Protein AF-A0A6P4I4W2-F1 (afdb_monomer)

Organism: Drosophila kikkawai (NCBI:txid30033)

pLDDT: mean 73.18, std 18.07, range [38.31, 93.62]

Structure (mmCIF, N/CA/C/O backbone):
data_AF-A0A6P4I4W2-F1
#
_entry.id   AF-A0A6P4I4W2-F1
#
loop_
_atom_site.group_PDB
_atom_site.id
_atom_site.type_symbol
_atom_site.label_atom_id
_atom_site.label_alt_id
_atom_site.label_comp_id
_atom_site.label_asym_id
_atom_site.label_entity_id
_atom_site.label_seq_id
_atom_site.pdbx_PDB_ins_code
_atom_site.Cartn_x
_atom_site.Cartn_y
_atom_site.Cartn_z
_atom_site.occupancy
_atom_site.B_iso_or_equiv
_atom_site.auth_seq_id
_atom_site.auth_comp_id
_atom_site.auth_asym_id
_atom_site.auth_atom_id
_atom_site.pdbx_PDB_model_num
ATOM 1 N N . MET A 1 1 ? -7.019 4.217 -24.336 1.00 39.91 1 MET A N 1
ATOM 2 C CA . MET A 1 1 ? -7.152 3.120 -23.347 1.00 39.91 1 MET A CA 1
ATOM 3 C C . MET A 1 1 ? -5.957 3.092 -22.376 1.00 39.91 1 MET A C 1
ATOM 5 O O . MET A 1 1 ? -5.237 2.109 -22.348 1.00 39.91 1 MET A O 1
ATOM 9 N N . ASN A 1 2 ? -5.735 4.142 -21.563 1.00 48.47 2 ASN A N 1
ATOM 10 C CA . ASN A 1 2 ? -4.570 4.215 -20.646 1.00 48.47 2 ASN A CA 1
ATOM 11 C C . ASN A 1 2 ? -4.921 4.369 -19.154 1.00 48.47 2 ASN A C 1
ATOM 13 O O . ASN A 1 2 ? -4.033 4.274 -18.317 1.00 48.47 2 ASN A O 1
ATOM 17 N N . ARG A 1 3 ? -6.197 4.568 -18.793 1.00 44.97 3 ARG A N 1
ATOM 18 C CA . ARG A 1 3 ? -6.590 4.802 -17.390 1.00 44.97 3 ARG A CA 1
ATOM 19 C C . ARG A 1 3 ? -6.364 3.589 -16.485 1.00 44.97 3 ARG A C 1
ATOM 21 O O . ARG A 1 3 ? -5.929 3.757 -15.358 1.00 44.97 3 ARG A O 1
ATOM 28 N N . GLN A 1 4 ? -6.587 2.375 -16.990 1.00 49.50 4 GLN A N 1
ATOM 29 C CA . GLN A 1 4 ? -6.436 1.155 -16.191 1.00 49.50 4 GLN A CA 1
ATOM 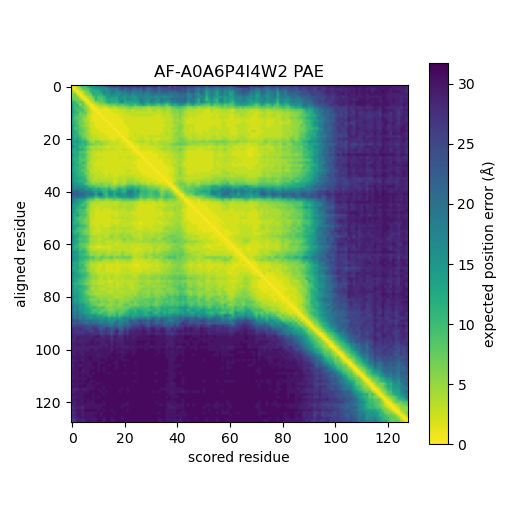30 C C . GLN A 1 4 ? -4.994 0.932 -15.714 1.00 49.50 4 GLN A C 1
ATOM 32 O O . GLN A 1 4 ? -4.796 0.541 -14.574 1.00 49.50 4 GLN A O 1
ATOM 37 N N . ARG A 1 5 ? -3.976 1.216 -16.541 1.00 46.34 5 ARG A N 1
ATOM 38 C CA . ARG A 1 5 ? -2.572 0.980 -16.153 1.00 46.34 5 ARG A CA 1
ATOM 39 C C . ARG A 1 5 ? -2.105 1.881 -15.009 1.00 46.34 5 ARG A C 1
ATOM 41 O O . ARG A 1 5 ? -1.374 1.399 -14.159 1.00 46.34 5 ARG A O 1
ATOM 48 N N . ILE A 1 6 ? -2.546 3.140 -14.996 1.00 55.59 6 ILE A N 1
ATOM 49 C CA . ILE A 1 6 ? -2.178 4.129 -13.967 1.00 55.59 6 ILE A CA 1
ATOM 50 C C . ILE A 1 6 ? -2.818 3.752 -12.621 1.00 55.59 6 ILE A C 1
ATOM 52 O O . ILE A 1 6 ? -2.165 3.722 -11.587 1.00 55.59 6 ILE A O 1
ATOM 56 N N . ILE A 1 7 ? -4.079 3.320 -12.662 1.00 58.62 7 ILE A N 1
ATOM 57 C CA . ILE A 1 7 ? -4.833 2.903 -11.476 1.00 58.62 7 ILE A CA 1
ATOM 58 C C . ILE A 1 7 ? -4.144 1.756 -10.716 1.00 58.62 7 ILE A C 1
ATOM 60 O O . ILE A 1 7 ? -4.016 1.803 -9.494 1.00 58.62 7 ILE A O 1
ATOM 64 N N . TYR A 1 8 ? -3.672 0.725 -11.424 1.00 67.75 8 TYR A N 1
ATOM 65 C CA . TYR A 1 8 ? -3.013 -0.406 -10.764 1.00 67.75 8 TYR A CA 1
ATOM 66 C C . TYR A 1 8 ? -1.624 -0.054 -10.223 1.00 67.75 8 TYR A C 1
ATOM 68 O O . TYR A 1 8 ? -1.182 -0.678 -9.256 1.00 67.75 8 TYR A O 1
ATOM 76 N N . THR A 1 9 ? -0.932 0.927 -10.815 1.00 78.81 9 THR A N 1
ATOM 77 C CA . THR A 1 9 ? 0.374 1.359 -10.302 1.00 78.81 9 THR A CA 1
ATOM 78 C C . THR A 1 9 ? 0.247 2.087 -8.975 1.00 78.81 9 THR A C 1
ATOM 80 O O . THR A 1 9 ? 1.042 1.811 -8.080 1.00 78.81 9 THR A O 1
ATOM 83 N N . ASP A 1 10 ? -0.774 2.924 -8.800 1.00 82.75 10 ASP A N 1
ATOM 84 C CA . ASP A 1 10 ? -0.941 3.711 -7.573 1.00 82.75 10 ASP A CA 1
ATOM 85 C C . ASP A 1 10 ? -1.252 2.806 -6.375 1.00 82.75 10 ASP A C 1
ATOM 87 O O . ASP A 1 10 ? -0.591 2.885 -5.337 1.00 82.75 10 ASP A O 1
ATOM 91 N N . ILE A 1 11 ? -2.167 1.845 -6.558 1.00 87.44 11 ILE A N 1
ATOM 92 C CA . ILE A 1 11 ? -2.471 0.819 -5.548 1.00 87.44 11 ILE A CA 1
ATOM 93 C C . ILE A 1 11 ? -1.206 0.030 -5.210 1.00 87.44 11 ILE A C 1
ATOM 95 O O . ILE A 1 11 ? -0.879 -0.138 -4.040 1.00 87.44 11 ILE A O 1
ATOM 99 N N . ALA A 1 12 ? -0.461 -0.429 -6.221 1.00 86.56 12 ALA A N 1
ATOM 100 C CA . ALA A 1 12 ? 0.743 -1.222 -6.000 1.00 86.56 12 ALA A CA 1
ATOM 101 C C . ALA A 1 12 ? 1.826 -0.445 -5.234 1.00 86.56 12 ALA A C 1
ATOM 103 O O . ALA A 1 12 ? 2.505 -1.026 -4.383 1.00 86.56 12 ALA A O 1
ATOM 104 N N . ILE A 1 13 ? 1.988 0.851 -5.514 1.00 88.19 13 ILE A N 1
ATOM 105 C CA . ILE A 1 13 ? 2.942 1.725 -4.823 1.00 88.19 13 ILE A CA 1
ATOM 106 C C . ILE A 1 13 ? 2.535 1.893 -3.357 1.00 88.19 13 ILE A C 1
ATOM 108 O O . ILE A 1 13 ? 3.359 1.651 -2.470 1.00 88.19 13 ILE A O 1
ATOM 112 N N . VAL A 1 14 ? 1.266 2.221 -3.095 1.00 89.94 14 VAL A N 1
ATOM 113 C CA . VAL A 1 14 ? 0.741 2.383 -1.731 1.00 89.94 14 VAL A CA 1
ATOM 114 C C . VAL A 1 14 ? 0.828 1.066 -0.956 1.00 89.94 14 VAL A C 1
ATOM 116 O O . VAL A 1 14 ? 1.379 1.036 0.143 1.00 89.94 14 VAL A O 1
ATOM 119 N N . SER A 1 15 ? 0.403 -0.058 -1.540 1.00 90.31 15 SER A N 1
ATOM 120 C CA . SER A 1 15 ? 0.521 -1.377 -0.906 1.00 90.31 15 SER A CA 1
ATOM 121 C C . SER A 1 15 ? 1.978 -1.751 -0.622 1.00 90.31 15 SER A C 1
ATOM 123 O O . SER A 1 15 ? 2.286 -2.302 0.435 1.00 90.31 15 SER A O 1
ATOM 125 N N . LYS A 1 16 ? 2.913 -1.434 -1.522 1.00 88.81 16 LYS A N 1
ATOM 126 C CA . LYS A 1 16 ? 4.340 -1.684 -1.284 1.00 88.81 16 LYS A CA 1
ATOM 127 C C . LYS A 1 16 ? 4.877 -0.846 -0.120 1.00 88.81 16 LYS A C 1
ATOM 129 O O . LYS A 1 16 ? 5.605 -1.393 0.707 1.00 88.81 16 LYS A O 1
ATOM 134 N N . ALA A 1 17 ? 4.496 0.429 -0.030 1.00 89.69 17 ALA A N 1
ATOM 135 C CA . ALA A 1 17 ? 4.868 1.306 1.082 1.00 89.69 17 ALA A CA 1
ATOM 136 C C . ALA A 1 17 ? 4.311 0.791 2.419 1.00 89.69 17 ALA A C 1
ATOM 138 O O . ALA A 1 17 ? 5.061 0.599 3.374 1.00 89.69 17 ALA A O 1
ATOM 139 N N . MET A 1 18 ? 3.017 0.465 2.469 1.00 91.00 18 MET A N 1
ATOM 140 C CA . MET A 1 18 ? 2.374 -0.098 3.664 1.00 91.00 18 MET A CA 1
ATOM 141 C C . MET A 1 18 ? 3.034 -1.403 4.113 1.00 91.00 18 MET A C 1
ATOM 143 O O . MET A 1 18 ? 3.292 -1.610 5.299 1.00 91.00 18 MET A O 1
ATOM 147 N N . ARG A 1 19 ? 3.369 -2.278 3.160 1.00 89.44 19 ARG A N 1
ATOM 148 C CA . ARG A 1 19 ? 4.065 -3.533 3.451 1.00 89.44 19 ARG A CA 1
ATOM 149 C C . ARG A 1 19 ? 5.475 -3.308 3.992 1.00 89.44 19 ARG A C 1
ATOM 151 O O . ARG A 1 19 ? 5.875 -4.034 4.896 1.00 89.44 19 ARG A O 1
ATOM 158 N N . ALA A 1 20 ? 6.210 -2.326 3.470 1.00 88.12 20 ALA A N 1
ATOM 159 C CA . ALA A 1 20 ? 7.536 -1.977 3.979 1.00 88.12 20 ALA A CA 1
ATOM 160 C C . ALA A 1 20 ? 7.484 -1.484 5.435 1.00 88.12 20 ALA A C 1
ATOM 162 O O . ALA A 1 20 ? 8.405 -1.750 6.203 1.00 88.12 20 ALA A O 1
ATOM 163 N N . MET A 1 21 ? 6.395 -0.815 5.824 1.00 89.12 21 MET A N 1
ATOM 164 C CA . MET A 1 21 ? 6.184 -0.345 7.195 1.00 89.12 21 MET A CA 1
ATOM 165 C C . MET A 1 21 ? 5.729 -1.459 8.150 1.00 89.12 21 MET A C 1
ATOM 167 O O . MET A 1 21 ? 6.015 -1.391 9.343 1.00 89.12 21 MET A O 1
ATOM 171 N N . GLY A 1 22 ? 5.043 -2.493 7.651 1.00 86.19 22 GLY A N 1
ATOM 172 C CA . GLY A 1 22 ? 4.722 -3.714 8.408 1.00 86.19 22 GLY A CA 1
ATOM 173 C C . GLY A 1 22 ? 3.722 -3.540 9.560 1.00 86.19 22 GLY A C 1
ATOM 174 O O . GLY A 1 22 ? 3.440 -4.499 10.277 1.00 86.19 22 GLY A O 1
ATOM 175 N N . LYS A 1 23 ? 3.166 -2.340 9.731 1.00 90.31 23 LYS A N 1
ATOM 176 C CA . LYS A 1 23 ? 2.162 -1.985 10.740 1.00 90.31 23 LYS A CA 1
ATOM 177 C C . LYS A 1 23 ? 0.963 -1.300 10.069 1.00 90.31 23 LYS A C 1
ATOM 179 O O . LYS A 1 23 ? 1.087 -0.872 8.922 1.00 90.31 23 LYS A O 1
ATOM 184 N N . PRO A 1 24 ? -0.199 -1.199 10.736 1.00 91.81 24 PRO A N 1
ATOM 185 C CA . PRO A 1 24 ? -1.247 -0.277 10.314 1.00 91.81 24 PRO A CA 1
ATOM 186 C C . PRO A 1 24 ? -0.709 1.156 10.321 1.00 91.81 24 PRO A C 1
ATOM 188 O O . PRO A 1 24 ? 0.001 1.528 11.257 1.00 91.81 24 PRO A O 1
ATOM 191 N N . VAL A 1 25 ? -1.033 1.927 9.289 1.00 93.19 25 VAL A N 1
ATOM 192 C CA . VAL A 1 25 ? -0.431 3.241 9.030 1.00 93.19 25 VAL A CA 1
ATOM 193 C C . VAL A 1 25 ? -1.465 4.306 8.712 1.00 93.19 25 VAL A C 1
ATOM 195 O O . VAL A 1 25 ? -2.541 4.001 8.192 1.00 93.19 25 VAL A O 1
ATOM 198 N N . THR A 1 26 ? -1.134 5.556 9.018 1.00 93.62 26 THR A N 1
ATOM 199 C CA . THR A 1 26 ? -1.940 6.718 8.621 1.00 93.62 26 THR A CA 1
ATOM 200 C C . THR A 1 26 ? -1.595 7.172 7.200 1.00 93.62 26 THR A C 1
ATOM 202 O O . THR A 1 26 ? -0.586 6.764 6.621 1.00 93.62 26 THR A O 1
ATOM 205 N N . VAL A 1 27 ? -2.440 8.028 6.620 1.00 92.00 27 VAL A N 1
ATOM 206 C CA . VAL A 1 27 ? -2.183 8.639 5.303 1.00 92.00 27 VAL A CA 1
ATOM 207 C C . VAL A 1 27 ? -0.884 9.448 5.319 1.00 92.00 27 VAL A C 1
ATOM 209 O O . VAL A 1 27 ? -0.069 9.293 4.415 1.00 92.00 27 VAL A O 1
ATOM 212 N N . GLU A 1 28 ? -0.665 10.230 6.378 1.00 90.62 28 GLU A N 1
ATOM 213 C CA . GLU A 1 28 ? 0.549 11.028 6.594 1.00 90.62 28 GLU A CA 1
ATOM 214 C C . GLU A 1 28 ? 1.804 10.142 6.620 1.00 90.62 28 GLU A C 1
ATOM 216 O O . GLU A 1 28 ? 2.768 10.405 5.908 1.00 90.62 28 GLU A O 1
ATOM 221 N N . GLU A 1 29 ? 1.774 9.021 7.356 1.00 91.69 29 GLU A N 1
ATOM 222 C CA . GLU A 1 29 ? 2.906 8.084 7.408 1.00 91.69 29 GLU A CA 1
ATOM 223 C C . GLU A 1 29 ? 3.224 7.484 6.025 1.00 91.69 29 GLU A C 1
ATOM 225 O O . GLU A 1 29 ? 4.396 7.303 5.675 1.00 91.69 29 GLU A O 1
ATOM 230 N N . ILE A 1 30 ? 2.198 7.186 5.217 1.00 91.50 30 ILE A N 1
ATOM 231 C CA . ILE A 1 30 ? 2.382 6.700 3.841 1.00 91.50 30 ILE A CA 1
ATOM 232 C C . ILE A 1 30 ? 2.985 7.803 2.963 1.00 91.50 30 ILE A C 1
ATOM 234 O O . ILE A 1 30 ? 3.927 7.529 2.212 1.00 91.50 30 ILE A O 1
ATOM 238 N N . ALA A 1 31 ? 2.470 9.030 3.052 1.00 90.56 31 ALA A N 1
ATOM 239 C CA . ALA A 1 31 ? 2.945 10.170 2.274 1.00 90.56 31 ALA A CA 1
ATOM 240 C C . A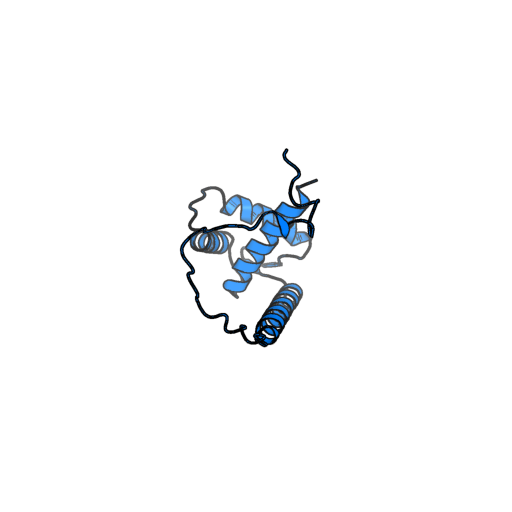LA A 1 31 ? 4.409 10.491 2.591 1.00 90.56 31 ALA A C 1
ATOM 242 O O . ALA A 1 31 ? 5.228 10.606 1.675 1.00 90.56 31 ALA A O 1
ATOM 243 N N . ASP A 1 32 ? 4.773 10.516 3.872 1.00 90.19 32 ASP A N 1
ATOM 244 C CA . ASP A 1 32 ? 6.148 10.700 4.336 1.00 90.19 32 ASP A CA 1
ATOM 245 C C . ASP A 1 32 ? 7.080 9.609 3.810 1.00 90.19 32 ASP A 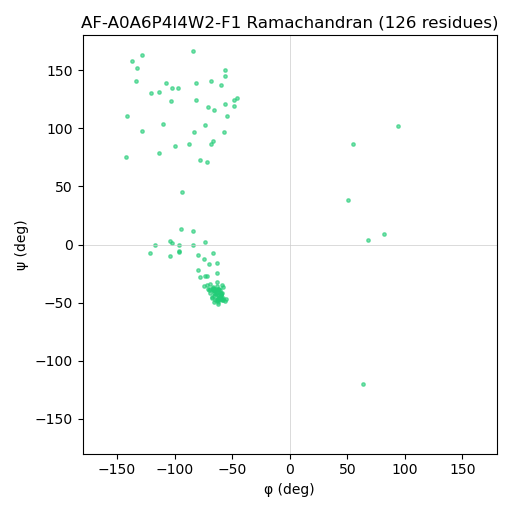C 1
ATOM 247 O O . ASP A 1 32 ? 8.208 9.877 3.377 1.00 90.19 32 ASP A O 1
ATOM 251 N N . HIS A 1 33 ? 6.627 8.354 3.841 1.00 89.88 33 HIS A N 1
ATOM 252 C CA . HIS A 1 33 ? 7.421 7.237 3.348 1.00 89.88 33 HIS A CA 1
ATOM 253 C C . HIS A 1 33 ? 7.655 7.331 1.834 1.00 89.88 33 HIS A C 1
ATOM 255 O O . HIS A 1 33 ? 8.780 7.137 1.367 1.00 89.88 33 HIS A O 1
ATOM 261 N N . LEU A 1 34 ? 6.618 7.662 1.063 1.00 88.31 34 LEU A N 1
ATOM 262 C CA . LEU A 1 34 ? 6.710 7.801 -0.391 1.00 88.31 34 LEU A CA 1
ATOM 263 C C . LEU A 1 34 ? 7.539 9.020 -0.810 1.00 88.31 34 LEU A C 1
ATOM 265 O O . LEU A 1 34 ? 8.350 8.906 -1.728 1.00 88.31 34 LEU A O 1
ATOM 269 N N . THR A 1 35 ? 7.416 10.135 -0.095 1.00 88.12 35 THR A N 1
ATOM 270 C CA . THR A 1 35 ? 8.246 11.341 -0.259 1.00 88.12 35 THR A CA 1
ATOM 271 C C . THR A 1 35 ? 9.730 11.000 -0.120 1.00 88.12 35 THR A C 1
ATOM 273 O O . THR A 1 35 ? 10.540 11.350 -0.984 1.00 88.12 35 THR A O 1
ATOM 276 N N . LYS A 1 36 ? 10.091 10.232 0.920 1.00 86.25 36 LYS A N 1
ATOM 277 C CA . LYS A 1 36 ? 11.471 9.765 1.147 1.00 86.25 36 LYS A CA 1
ATOM 278 C C . LYS A 1 36 ? 11.949 8.797 0.067 1.00 86.25 36 LYS A C 1
ATOM 280 O O . LYS A 1 36 ? 13.111 8.847 -0.319 1.00 86.25 36 LYS A O 1
ATOM 285 N N . LEU A 1 37 ? 11.074 7.914 -0.413 1.00 84.06 37 LEU A N 1
ATOM 286 C CA . LEU A 1 37 ? 11.428 6.895 -1.404 1.00 84.06 37 LEU A CA 1
ATOM 287 C C . LEU A 1 37 ? 11.599 7.481 -2.812 1.00 84.06 37 LEU A C 1
ATOM 289 O O . LEU A 1 37 ? 12.449 7.019 -3.571 1.00 84.06 37 LEU A O 1
ATOM 293 N N . LEU A 1 38 ? 10.794 8.484 -3.161 1.00 80.50 38 LEU A N 1
ATOM 294 C CA . LEU A 1 38 ? 10.774 9.100 -4.488 1.00 80.50 38 LEU A CA 1
ATOM 295 C C . LEU A 1 38 ? 11.620 10.378 -4.576 1.00 80.50 38 LEU A C 1
ATOM 297 O O . LEU A 1 38 ? 11.780 10.901 -5.677 1.00 80.50 38 LEU A O 1
ATOM 301 N N . CYS A 1 39 ? 12.159 10.870 -3.454 1.00 76.69 39 CYS A N 1
ATOM 302 C CA . CYS A 1 39 ? 12.871 12.151 -3.356 1.00 76.69 39 CYS A CA 1
ATOM 303 C C . CYS A 1 39 ? 12.074 13.319 -3.966 1.00 76.69 39 CYS A C 1
ATOM 305 O O . CYS A 1 39 ? 12.639 14.192 -4.625 1.00 76.69 39 CYS A O 1
ATOM 307 N N . LYS A 1 40 ? 10.750 13.318 -3.778 1.00 73.25 40 LYS A N 1
ATOM 308 C CA . LYS A 1 40 ? 9.836 14.340 -4.299 1.00 73.25 40 LYS A CA 1
ATOM 309 C C . LYS A 1 40 ? 9.097 15.003 -3.154 1.00 73.25 40 LYS A C 1
ATOM 311 O O . LYS A 1 40 ? 8.507 14.304 -2.346 1.00 73.25 40 LYS A O 1
ATOM 316 N N . THR A 1 41 ? 9.086 16.327 -3.134 1.00 62.97 41 THR A N 1
ATOM 317 C CA . THR A 1 41 ? 8.242 17.147 -2.257 1.00 62.97 41 THR A CA 1
ATOM 318 C C . THR A 1 41 ? 7.030 17.623 -3.051 1.00 62.97 41 THR A C 1
ATOM 320 O O . THR A 1 41 ? 7.072 18.705 -3.632 1.00 62.97 41 THR A O 1
ATOM 323 N N . ASP A 1 42 ? 5.987 16.795 -3.130 1.00 68.06 42 ASP A N 1
ATOM 324 C CA . ASP A 1 42 ? 4.720 17.168 -3.771 1.00 68.06 42 ASP A CA 1
ATOM 325 C C . ASP A 1 42 ? 3.662 17.497 -2.712 1.00 68.06 42 ASP A C 1
ATOM 327 O O . ASP A 1 42 ? 3.328 16.661 -1.874 1.00 68.06 42 ASP A O 1
ATOM 331 N N . CYS A 1 43 ? 3.096 18.705 -2.786 1.00 65.44 43 CYS A N 1
ATOM 332 C CA . CYS A 1 43 ? 2.099 19.215 -1.835 1.00 65.44 43 CYS A CA 1
ATOM 333 C C . CYS A 1 43 ? 0.691 18.595 -1.983 1.00 65.44 43 CYS A C 1
ATOM 335 O O . CYS A 1 43 ? -0.212 19.006 -1.267 1.00 65.44 43 CYS A O 1
ATOM 337 N N . GLY A 1 44 ? 0.486 17.644 -2.903 1.00 80.94 44 GLY A N 1
ATOM 338 C CA . GLY A 1 44 ? -0.808 16.977 -3.145 1.00 80.94 44 GLY A CA 1
ATOM 339 C C . GLY A 1 44 ? -0.807 15.469 -2.877 1.00 80.94 44 GLY A C 1
ATOM 340 O O . GLY A 1 44 ? -1.832 14.809 -3.030 1.00 80.94 44 GLY A O 1
ATOM 341 N N . LEU A 1 45 ? 0.332 14.905 -2.464 1.00 84.81 45 LEU A N 1
ATOM 342 C CA . LEU A 1 45 ? 0.499 13.457 -2.349 1.00 84.81 45 LEU A CA 1
ATOM 343 C C . LEU A 1 45 ? -0.446 12.833 -1.308 1.00 84.81 45 LEU A C 1
ATOM 345 O O . LEU A 1 45 ? -0.945 11.729 -1.508 1.00 84.81 45 LEU A O 1
ATOM 349 N N . GLU A 1 46 ? -0.717 13.535 -0.208 1.00 88.62 46 GLU A N 1
ATOM 350 C CA . GLU A 1 46 ? -1.650 13.072 0.825 1.00 88.62 46 GLU A CA 1
ATOM 351 C C . GLU A 1 46 ? -3.085 12.950 0.305 1.00 88.62 46 GLU A C 1
ATOM 353 O O . GLU A 1 46 ? -3.764 11.962 0.594 1.00 88.62 46 GLU A O 1
ATOM 358 N N . GLU A 1 47 ? -3.541 13.921 -0.489 1.00 89.19 47 GLU A N 1
ATOM 359 C CA . GLU A 1 47 ? -4.879 13.918 -1.087 1.00 89.19 47 GLU A CA 1
ATOM 360 C C . GLU A 1 47 ? -5.020 12.776 -2.096 1.00 89.19 47 GLU A C 1
ATOM 362 O O . GLU A 1 47 ? -6.017 12.047 -2.074 1.00 89.19 47 GLU A O 1
ATOM 367 N N . ASP A 1 48 ? -3.985 12.553 -2.907 1.00 87.31 48 ASP A N 1
ATOM 368 C CA . ASP A 1 48 ? -3.933 11.440 -3.854 1.00 87.31 48 ASP A CA 1
ATOM 369 C C . ASP A 1 48 ? -3.965 10.084 -3.136 1.00 87.31 48 ASP A C 1
ATOM 371 O O . ASP A 1 48 ? -4.761 9.207 -3.487 1.00 87.31 48 ASP A O 1
ATOM 375 N N . ILE A 1 49 ? -3.157 9.906 -2.084 1.00 89.75 49 ILE A N 1
ATOM 376 C CA . ILE A 1 49 ? -3.150 8.670 -1.285 1.00 89.75 49 ILE A CA 1
ATOM 377 C C . ILE A 1 49 ? -4.512 8.454 -0.630 1.00 89.75 49 ILE A C 1
ATOM 379 O O . ILE A 1 49 ? -5.032 7.335 -0.651 1.00 89.75 49 ILE A O 1
ATOM 383 N N . LYS A 1 50 ? -5.110 9.507 -0.067 1.00 91.88 50 LYS A N 1
ATOM 384 C CA . LYS A 1 50 ? -6.433 9.429 0.552 1.00 91.88 50 LYS A CA 1
ATOM 385 C C . LYS A 1 50 ? -7.484 8.983 -0.461 1.00 91.88 50 LYS A C 1
ATOM 387 O O . LYS A 1 50 ? -8.229 8.045 -0.183 1.00 91.88 50 LYS A O 1
ATOM 392 N N . MET A 1 51 ? -7.490 9.581 -1.649 1.00 90.12 51 MET A N 1
ATOM 393 C CA . MET A 1 51 ? -8.391 9.207 -2.737 1.00 90.12 51 MET A CA 1
ATOM 394 C C . MET A 1 51 ? -8.190 7.746 -3.165 1.00 90.12 51 MET A C 1
ATOM 396 O O . MET A 1 51 ? -9.168 7.030 -3.382 1.00 90.12 51 MET A O 1
ATOM 400 N N . VAL A 1 52 ? -6.948 7.264 -3.260 1.00 90.81 52 VAL A N 1
ATOM 401 C CA . VAL A 1 52 ? -6.659 5.850 -3.557 1.00 90.81 52 VAL A CA 1
ATOM 402 C C . VAL A 1 52 ? -7.218 4.947 -2.452 1.00 90.81 52 VAL A C 1
ATOM 404 O O . VAL A 1 52 ? -7.967 4.013 -2.734 1.00 90.81 52 VAL A O 1
ATOM 407 N N . LEU A 1 53 ? -6.914 5.226 -1.187 1.00 91.12 53 LEU A N 1
ATOM 408 C CA . LEU A 1 53 ? -7.374 4.397 -0.073 1.00 91.12 53 LEU A CA 1
ATOM 409 C C . LEU A 1 53 ? -8.904 4.348 0.007 1.00 91.12 53 LEU A C 1
ATOM 411 O O . LEU A 1 53 ? -9.464 3.259 0.122 1.00 91.12 53 LEU A O 1
ATOM 415 N N . GLU A 1 54 ? -9.584 5.486 -0.124 1.00 90.44 54 GLU A N 1
ATOM 416 C CA . GLU A 1 54 ? -11.049 5.562 -0.073 1.00 90.44 54 GLU A CA 1
ATOM 417 C C . GLU A 1 54 ? -11.714 4.859 -1.264 1.00 90.44 54 GLU A C 1
ATOM 419 O O . GLU A 1 54 ? -12.715 4.164 -1.083 1.00 90.44 54 GLU A O 1
ATOM 424 N N . ASN A 1 55 ? -11.139 4.955 -2.466 1.00 90.06 55 ASN A N 1
ATOM 425 C CA . ASN A 1 55 ? -11.688 4.302 -3.657 1.00 90.06 55 ASN A CA 1
ATOM 426 C C . ASN A 1 55 ? -11.514 2.776 -3.639 1.00 90.06 55 ASN A C 1
ATOM 428 O O . ASN A 1 55 ? -12.375 2.050 -4.141 1.00 90.06 55 ASN A O 1
ATOM 432 N N . TYR A 1 56 ? -10.409 2.274 -3.079 1.00 88.31 56 TYR A N 1
ATOM 433 C CA . TYR A 1 56 ? -10.067 0.846 -3.131 1.00 88.31 56 TYR A CA 1
ATOM 434 C C . TYR A 1 56 ? -10.318 0.094 -1.818 1.00 88.31 56 TYR A C 1
ATOM 436 O O . TYR A 1 56 ? -10.301 -1.141 -1.817 1.00 88.31 56 TYR A O 1
ATOM 444 N N . GLN A 1 57 ? -10.624 0.790 -0.719 1.00 88.44 57 GLN A N 1
ATOM 445 C CA . GLN A 1 57 ? -11.091 0.164 0.521 1.00 88.44 57 GLN A CA 1
ATOM 446 C C . GLN A 1 57 ? -12.375 -0.670 0.302 1.00 88.44 57 GLN A C 1
ATOM 448 O O . GLN A 1 57 ? -12.382 -1.829 0.720 1.00 88.44 57 GLN A O 1
ATOM 453 N N . PRO A 1 58 ? -13.440 -0.181 -0.375 1.00 87.50 58 PRO A N 1
ATOM 454 C CA . PRO A 1 58 ? -14.662 -0.965 -0.604 1.00 87.50 58 PRO A CA 1
ATOM 455 C C . PRO A 1 58 ? -14.430 -2.213 -1.462 1.00 87.50 58 PRO A C 1
ATOM 457 O O . PRO A 1 58 ? -15.179 -3.181 -1.378 1.00 87.50 58 PRO A O 1
ATOM 460 N N . LEU A 1 59 ? -13.377 -2.188 -2.279 1.00 86.38 59 LEU A N 1
ATOM 461 C CA . LEU A 1 59 ? -12.968 -3.287 -3.149 1.00 86.38 59 LEU A CA 1
ATOM 462 C C . LEU A 1 59 ? -12.111 -4.333 -2.418 1.00 86.38 59 LEU A C 1
ATOM 464 O O . LEU A 1 59 ? -11.700 -5.318 -3.024 1.00 86.38 59 LEU A O 1
ATOM 468 N N . GLY A 1 60 ? -11.836 -4.125 -1.128 1.00 86.12 60 GLY A N 1
ATOM 469 C CA . GLY A 1 60 ? -11.105 -5.068 -0.288 1.00 86.12 60 GLY A CA 1
ATOM 470 C C . GLY A 1 60 ? -9.585 -4.992 -0.420 1.00 86.12 60 GLY A C 1
ATOM 471 O O . GLY A 1 60 ? -8.908 -5.836 0.153 1.00 86.12 60 GLY A O 1
ATOM 472 N N . TYR A 1 61 ? -9.024 -3.997 -1.118 1.00 85.88 61 TYR A N 1
ATOM 473 C CA . TYR A 1 61 ? -7.564 -3.843 -1.223 1.00 85.88 61 TYR A CA 1
ATOM 474 C C . TYR A 1 61 ? -6.921 -3.321 0.062 1.00 85.88 61 TYR A C 1
ATOM 476 O O . TYR A 1 61 ? -5.758 -3.609 0.347 1.00 85.88 61 TYR A O 1
ATOM 484 N N . PHE A 1 62 ? -7.689 -2.570 0.848 1.00 90.88 62 PHE A N 1
ATOM 485 C CA . PHE A 1 62 ? -7.244 -1.953 2.087 1.00 90.88 62 PHE A CA 1
ATOM 486 C C . PHE A 1 62 ? -8.280 -2.190 3.181 1.00 90.88 62 PHE A C 1
ATOM 488 O O . PHE A 1 62 ? -9.486 -2.130 2.946 1.00 90.88 62 PHE A O 1
ATOM 495 N N . GLN A 1 63 ? -7.806 -2.446 4.394 1.00 91.75 63 GLN A N 1
ATOM 496 C CA . GLN A 1 63 ? -8.624 -2.494 5.599 1.00 91.75 63 GLN A CA 1
ATOM 497 C C . GLN A 1 63 ? -8.434 -1.201 6.376 1.00 91.75 63 GLN A C 1
ATOM 499 O O . GLN A 1 63 ? -7.305 -0.761 6.575 1.00 91.75 63 GLN A O 1
ATOM 504 N N . ARG A 1 64 ? -9.535 -0.620 6.847 1.00 92.50 64 ARG A N 1
ATOM 505 C CA . ARG A 1 64 ? -9.524 0.588 7.670 1.00 92.50 64 ARG A CA 1
ATOM 506 C C . ARG A 1 64 ? -10.011 0.261 9.078 1.00 92.50 64 ARG A C 1
ATOM 508 O O . ARG A 1 64 ? -11.057 -0.367 9.242 1.00 92.50 64 ARG A O 1
ATOM 515 N N . LYS A 1 65 ? -9.266 0.701 10.091 1.00 91.12 65 LYS A N 1
ATOM 516 C CA . LYS A 1 65 ? -9.650 0.658 11.510 1.00 91.12 65 LYS A CA 1
ATOM 517 C C . LYS A 1 65 ? -9.467 2.054 12.101 1.00 91.12 65 LYS A C 1
ATOM 519 O O . LYS A 1 65 ? -8.356 2.432 12.458 1.00 91.12 65 LYS A O 1
ATOM 524 N N . GLY A 1 66 ? -10.554 2.823 12.178 1.00 89.44 66 GLY A N 1
ATOM 525 C CA . GLY A 1 66 ? -10.477 4.244 12.532 1.00 89.44 66 GLY A CA 1
ATOM 526 C C . GLY A 1 66 ? -9.697 5.013 11.466 1.00 89.44 66 GLY A C 1
ATOM 527 O O . GLY A 1 66 ? -10.073 4.973 10.296 1.00 89.44 66 GLY A O 1
ATOM 528 N N . ASP A 1 67 ? -8.592 5.642 11.855 1.00 89.75 67 ASP A N 1
ATOM 529 C CA . ASP A 1 67 ? -7.723 6.414 10.950 1.00 89.75 67 ASP A CA 1
ATOM 530 C C . ASP A 1 67 ? -6.522 5.617 10.421 1.00 89.75 67 ASP A C 1
ATOM 532 O O . ASP A 1 67 ? -5.723 6.122 9.633 1.00 89.75 67 ASP A O 1
ATOM 536 N N . LEU A 1 68 ? -6.404 4.352 10.831 1.00 92.06 68 LEU A N 1
ATOM 537 C CA . LEU A 1 68 ? -5.324 3.466 10.417 1.00 92.06 68 LEU A CA 1
ATOM 538 C C . LEU A 1 68 ? -5.761 2.576 9.258 1.00 92.06 68 LEU A C 1
ATOM 540 O O . LEU A 1 68 ? -6.819 1.938 9.300 1.00 92.06 68 LEU A O 1
ATOM 544 N N . TYR A 1 69 ? -4.891 2.475 8.261 1.00 93.19 69 TYR A N 1
ATOM 545 C CA . TYR A 1 69 ? -5.030 1.595 7.114 1.00 93.19 69 TYR A CA 1
ATOM 546 C C . TYR A 1 69 ? -4.048 0.429 7.219 1.00 93.19 69 TYR A C 1
ATOM 548 O O . TYR A 1 69 ? -2.885 0.590 7.586 1.00 93.19 69 TYR A O 1
ATOM 556 N N . SER A 1 70 ? -4.498 -0.769 6.864 1.00 92.75 70 SER A N 1
ATOM 557 C CA . SER A 1 70 ? -3.669 -1.971 6.781 1.00 92.75 70 SER A CA 1
ATOM 558 C C . SER A 1 70 ? -3.990 -2.769 5.525 1.00 92.75 70 SER A C 1
ATOM 560 O O . SER A 1 70 ? -5.081 -2.670 4.968 1.00 92.75 70 SER A O 1
ATOM 562 N N . LEU A 1 71 ? -3.050 -3.603 5.089 1.00 92.06 71 LEU A N 1
ATOM 563 C CA . LEU A 1 71 ? -3.308 -4.553 4.013 1.00 92.06 71 LEU A CA 1
ATOM 564 C C . LEU A 1 71 ? -4.023 -5.799 4.559 1.00 92.06 71 LEU A C 1
ATOM 566 O O . LEU A 1 71 ? -3.643 -6.291 5.625 1.00 92.06 71 LEU A O 1
ATOM 570 N N . PRO A 1 72 ? -5.019 -6.341 3.839 1.00 91.31 72 PRO A N 1
ATOM 571 C CA . PRO A 1 72 ? -5.580 -7.649 4.145 1.00 91.31 72 PRO A CA 1
ATOM 572 C C . PRO A 1 72 ? -4.500 -8.737 4.153 1.00 91.31 72 PRO A C 1
ATOM 574 O O . PRO A 1 72 ? -3.575 -8.727 3.336 1.00 91.31 72 PRO A O 1
ATOM 577 N N . ALA A 1 73 ? -4.653 -9.716 5.046 1.00 87.94 73 ALA A N 1
ATOM 578 C CA . ALA A 1 73 ? -3.711 -10.827 5.185 1.00 87.94 73 ALA A CA 1
ATOM 579 C C . ALA A 1 73 ? -3.557 -11.642 3.887 1.00 87.94 73 ALA A C 1
ATOM 581 O O . ALA A 1 73 ? -2.455 -12.077 3.562 1.00 87.94 73 ALA A O 1
ATOM 582 N N . GLU A 1 74 ? -4.641 -11.794 3.124 1.00 86.50 74 GLU A N 1
ATOM 583 C CA . GLU A 1 74 ? -4.658 -12.500 1.838 1.00 86.50 74 GLU A CA 1
ATOM 584 C C . GLU A 1 74 ? -3.758 -11.813 0.803 1.00 86.50 74 GLU A C 1
ATOM 586 O O . GLU A 1 74 ? -2.894 -12.451 0.204 1.00 86.50 74 GLU A O 1
ATOM 591 N N . LEU A 1 75 ? -3.881 -10.489 0.656 1.00 85.00 75 LEU A N 1
ATOM 592 C CA . LEU A 1 75 ? -3.029 -9.715 -0.249 1.00 85.00 75 LEU A CA 1
ATOM 593 C C . LEU A 1 75 ? -1.567 -9.724 0.202 1.00 85.00 75 LEU A C 1
ATOM 595 O O . LEU A 1 75 ? -0.670 -9.868 -0.628 1.00 85.00 75 LEU A O 1
ATOM 599 N N . LEU A 1 76 ? -1.310 -9.641 1.510 1.00 85.56 76 LEU A N 1
ATOM 600 C CA . LEU A 1 76 ? 0.042 -9.783 2.055 1.00 85.56 76 LEU A CA 1
ATOM 601 C C . LEU A 1 76 ? 0.656 -11.151 1.725 1.00 85.56 76 LEU A C 1
ATOM 603 O O . LEU A 1 76 ? 1.834 -11.214 1.364 1.00 85.56 76 LEU A O 1
ATOM 607 N N . ALA A 1 77 ? -0.119 -12.235 1.821 1.00 86.25 77 ALA A N 1
ATOM 608 C CA . ALA A 1 77 ? 0.338 -13.578 1.476 1.00 86.25 77 ALA A CA 1
ATOM 609 C C . ALA A 1 77 ? 0.712 -13.683 -0.011 1.00 86.25 77 ALA A C 1
ATOM 611 O O . ALA A 1 77 ? 1.826 -14.109 -0.319 1.00 86.25 77 ALA A O 1
ATOM 612 N N . ILE A 1 78 ? -0.153 -13.190 -0.904 1.00 85.19 78 ILE A N 1
ATOM 613 C CA . ILE A 1 78 ? 0.090 -13.166 -2.356 1.00 85.19 78 ILE A CA 1
ATOM 614 C C . ILE A 1 78 ? 1.353 -12.356 -2.684 1.00 85.19 78 ILE A C 1
ATOM 616 O O . ILE A 1 78 ? 2.221 -12.809 -3.430 1.00 85.19 78 ILE A O 1
ATOM 620 N N . MET A 1 79 ? 1.513 -11.168 -2.092 1.00 83.56 79 MET A N 1
ATOM 621 C CA . MET A 1 79 ? 2.703 -10.336 -2.308 1.00 83.56 79 MET A CA 1
ATOM 622 C C . MET A 1 79 ? 3.993 -11.024 -1.832 1.00 83.56 79 MET A C 1
ATOM 624 O O . MET A 1 79 ? 5.030 -10.921 -2.492 1.00 83.56 79 MET A O 1
ATOM 628 N N . ASN A 1 80 ? 3.942 -11.730 -0.699 1.00 85.25 80 ASN A N 1
ATOM 629 C CA . ASN A 1 80 ? 5.079 -12.490 -0.177 1.00 85.25 80 ASN A CA 1
ATOM 630 C C . ASN A 1 80 ? 5.438 -13.681 -1.079 1.00 85.25 80 ASN A C 1
ATOM 632 O O . ASN A 1 80 ? 6.621 -13.971 -1.270 1.00 85.25 80 ASN A O 1
ATOM 636 N N . GLU A 1 81 ? 4.439 -14.374 -1.622 1.00 85.88 81 GLU A N 1
ATOM 637 C CA . GLU A 1 81 ? 4.629 -15.495 -2.543 1.00 85.88 81 GLU A CA 1
ATOM 638 C C . GLU A 1 81 ? 5.280 -15.037 -3.851 1.00 85.88 81 GLU A C 1
ATOM 640 O O . GLU A 1 81 ? 6.331 -15.564 -4.221 1.00 85.88 81 GLU A O 1
ATOM 645 N N . LEU A 1 82 ? 4.770 -13.962 -4.457 1.00 82.25 82 LEU A N 1
ATOM 646 C CA . LEU A 1 82 ? 5.347 -13.362 -5.665 1.00 82.25 82 LEU A CA 1
ATOM 647 C C . LEU A 1 82 ? 6.811 -12.935 -5.472 1.00 82.25 82 LEU A C 1
ATOM 649 O O . LEU A 1 82 ? 7.637 -13.063 -6.377 1.00 82.25 82 LEU A O 1
ATOM 653 N N . GLU A 1 83 ? 7.178 -12.434 -4.291 1.00 79.00 83 GLU A N 1
ATOM 654 C CA . GLU A 1 83 ? 8.580 -12.130 -3.992 1.00 79.00 83 GLU A CA 1
ATOM 655 C C . GLU A 1 83 ? 9.446 -13.374 -3.820 1.00 79.00 83 GLU A C 1
ATOM 657 O O . GLU A 1 83 ? 10.605 -13.374 -4.247 1.00 79.00 83 GLU A O 1
ATOM 662 N N . ARG A 1 84 ? 8.917 -14.430 -3.194 1.00 78.75 84 ARG A N 1
ATOM 663 C CA . ARG A 1 84 ? 9.627 -15.709 -3.077 1.00 78.75 84 ARG A CA 1
ATOM 664 C C . ARG A 1 84 ? 9.861 -16.322 -4.452 1.00 78.75 84 ARG A C 1
ATOM 666 O O . ARG A 1 84 ? 10.964 -16.801 -4.705 1.00 78.75 84 ARG A O 1
ATOM 673 N N . GLU A 1 85 ? 8.877 -16.266 -5.341 1.00 78.75 85 GLU A N 1
ATOM 674 C CA . GLU A 1 85 ? 9.008 -16.708 -6.731 1.00 78.75 85 GLU A CA 1
ATOM 675 C C . GLU A 1 85 ? 10.056 -15.899 -7.492 1.00 78.75 85 GLU A C 1
ATOM 677 O O . GLU A 1 85 ? 10.959 -16.489 -8.089 1.00 78.75 85 GLU A O 1
ATOM 682 N N . LYS A 1 86 ? 10.017 -14.563 -7.395 1.00 75.69 86 LYS A N 1
ATOM 683 C CA . LYS A 1 86 ? 11.049 -13.699 -7.990 1.00 75.69 86 LYS A CA 1
ATOM 684 C C . LYS A 1 86 ? 12.440 -14.060 -7.485 1.00 75.69 86 LYS A C 1
ATOM 686 O O . LYS A 1 86 ? 13.332 -14.278 -8.296 1.00 75.69 86 LYS A O 1
ATOM 691 N N . LYS A 1 87 ? 12.620 -14.199 -6.166 1.00 71.50 87 LYS A N 1
ATOM 692 C CA . LYS A 1 87 ? 13.906 -14.604 -5.572 1.00 71.50 87 LYS A CA 1
ATOM 693 C C . LYS A 1 87 ? 14.356 -15.980 -6.071 1.00 71.50 87 LYS A C 1
ATOM 695 O O . LYS A 1 87 ? 15.525 -16.132 -6.405 1.00 71.50 87 LYS A O 1
ATOM 700 N N . ARG A 1 88 ? 13.456 -16.964 -6.180 1.00 70.12 88 ARG A N 1
ATOM 701 C CA . ARG A 1 88 ? 13.769 -18.299 -6.730 1.00 70.12 88 ARG A CA 1
ATOM 702 C C . ARG A 1 88 ? 14.209 -18.232 -8.193 1.00 70.12 88 ARG A C 1
ATOM 704 O O . ARG A 1 88 ? 15.201 -18.864 -8.542 1.00 70.12 88 ARG A O 1
ATOM 711 N N . GLN A 1 89 ? 13.534 -17.439 -9.026 1.00 61.09 89 GLN A N 1
ATOM 712 C CA . GLN A 1 89 ? 13.938 -17.218 -10.420 1.00 61.09 89 GLN A CA 1
ATOM 713 C C . GLN A 1 89 ? 15.291 -16.501 -10.522 1.00 61.09 89 GLN A C 1
ATOM 715 O O . GLN A 1 89 ? 16.112 -16.862 -11.360 1.00 61.09 89 GLN A O 1
ATOM 720 N N . THR A 1 90 ? 15.567 -15.531 -9.644 1.00 56.09 90 THR A N 1
ATOM 721 C CA . THR A 1 90 ? 16.872 -14.852 -9.610 1.00 56.09 90 THR A CA 1
ATOM 722 C C . THR A 1 90 ? 17.998 -15.800 -9.182 1.00 56.09 90 THR A C 1
ATOM 724 O O . THR A 1 90 ? 19.077 -15.762 -9.765 1.00 56.09 90 THR A O 1
ATOM 727 N N . VAL A 1 91 ? 17.750 -16.693 -8.216 1.00 53.03 91 VAL A N 1
ATOM 728 C CA . VAL A 1 91 ? 18.731 -17.705 -7.776 1.00 53.03 91 VAL A CA 1
ATOM 729 C C . VAL A 1 91 ? 18.958 -18.777 -8.853 1.00 53.03 91 VAL A C 1
ATOM 731 O O . VAL A 1 91 ? 20.087 -19.220 -9.041 1.00 53.03 91 VAL A O 1
ATOM 734 N N . ALA A 1 92 ? 17.932 -19.143 -9.627 1.00 50.16 92 ALA A N 1
ATOM 735 C CA . ALA A 1 92 ? 18.074 -20.079 -10.747 1.00 50.16 92 ALA A CA 1
ATOM 736 C C . ALA A 1 92 ? 18.860 -19.497 -11.945 1.00 50.16 92 ALA A C 1
ATOM 738 O O . ALA A 1 92 ? 19.354 -20.248 -12.783 1.00 50.16 92 ALA A O 1
ATOM 739 N N . SER A 1 93 ? 19.027 -18.171 -12.016 1.00 47.00 93 SER A N 1
ATOM 740 C CA . SER A 1 93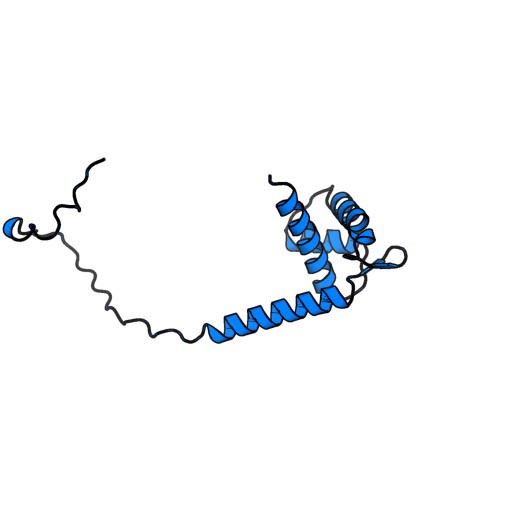 ? 19.744 -17.479 -13.097 1.00 47.00 93 SER A CA 1
ATOM 741 C C . SER A 1 93 ? 21.273 -17.423 -12.909 1.00 47.00 93 SER A C 1
ATOM 743 O O . SER A 1 93 ? 21.946 -16.695 -13.638 1.00 47.00 93 SER A O 1
ATOM 745 N N . GLN A 1 94 ? 21.844 -18.170 -11.956 1.00 47.62 94 GLN A N 1
ATOM 746 C CA . GLN A 1 94 ? 23.300 -18.262 -11.758 1.00 47.62 94 GLN A CA 1
ATOM 747 C C . GLN A 1 94 ? 23.973 -19.446 -12.469 1.00 47.62 94 GLN A C 1
ATOM 749 O O . GLN A 1 94 ? 25.161 -19.677 -12.261 1.00 47.62 94 GLN A O 1
ATOM 754 N N . ASN A 1 95 ? 23.294 -20.126 -13.396 1.00 47.47 95 ASN A N 1
ATOM 755 C CA . ASN A 1 95 ? 24.012 -20.858 -14.441 1.00 47.47 95 ASN A CA 1
ATOM 756 C C . ASN A 1 95 ? 24.478 -19.858 -15.502 1.00 47.47 95 ASN A C 1
ATOM 758 O O . ASN A 1 95 ? 23.934 -19.767 -16.602 1.00 47.47 95 ASN A O 1
ATOM 762 N N . VAL A 1 96 ? 25.487 -19.077 -15.115 1.00 48.09 96 VAL A N 1
ATOM 763 C CA . VAL A 1 96 ? 26.365 -18.352 -16.025 1.00 48.09 96 VAL A CA 1
ATOM 764 C C . VAL A 1 96 ? 26.969 -19.408 -16.943 1.00 48.09 96 VAL A C 1
ATOM 766 O O . VAL A 1 96 ? 27.917 -20.102 -16.579 1.00 48.09 96 VAL A O 1
ATOM 769 N N . VAL A 1 97 ? 26.377 -19.565 -18.126 1.00 50.38 97 VAL A N 1
ATOM 770 C CA . VAL A 1 97 ? 27.054 -20.161 -19.275 1.00 50.38 97 VAL A CA 1
ATOM 771 C C . VAL A 1 97 ? 28.398 -19.449 -19.361 1.00 50.38 97 VAL A C 1
ATOM 773 O O . VAL A 1 97 ? 28.440 -18.218 -19.419 1.00 50.38 97 VAL A O 1
ATOM 776 N N . ALA A 1 98 ? 29.480 -20.217 -19.236 1.00 52.25 98 ALA A N 1
ATOM 777 C CA . ALA A 1 98 ? 30.837 -19.701 -19.250 1.00 52.25 98 ALA A CA 1
ATOM 778 C C . ALA A 1 98 ? 30.987 -18.696 -20.400 1.00 52.25 98 ALA A C 1
ATOM 780 O O . ALA A 1 98 ? 30.655 -19.013 -21.542 1.00 52.25 98 ALA A O 1
ATOM 781 N N . LYS A 1 99 ? 31.461 -17.481 -20.091 1.00 52.12 99 LYS A N 1
ATOM 782 C CA . LYS A 1 99 ? 31.925 -16.542 -21.116 1.00 52.12 99 LYS A CA 1
ATOM 783 C C . LYS A 1 99 ? 32.865 -17.313 -22.050 1.00 52.12 99 LYS A C 1
ATOM 785 O O . LYS A 1 99 ? 33.846 -17.864 -21.541 1.00 52.12 99 LYS A O 1
ATOM 790 N N . PRO A 1 100 ? 32.635 -17.344 -23.371 1.00 49.31 100 PRO A N 1
ATOM 791 C CA . PRO A 1 100 ? 33.726 -17.627 -24.284 1.00 49.31 100 PRO A CA 1
ATOM 792 C C . PRO A 1 100 ? 34.815 -16.587 -23.994 1.00 49.31 100 PRO A C 1
ATOM 794 O O . PRO A 1 100 ? 34.548 -15.385 -24.007 1.00 49.31 100 PRO A O 1
ATOM 797 N N . GLN A 1 101 ? 36.009 -17.044 -23.622 1.00 50.78 101 GLN A N 1
ATOM 798 C CA . GLN A 1 101 ? 37.204 -16.208 -23.622 1.00 50.78 101 GLN A CA 1
ATOM 799 C C . GLN A 1 101 ? 37.505 -15.866 -25.082 1.00 50.78 101 GLN A C 1
ATOM 801 O O . GLN A 1 101 ? 38.215 -16.606 -25.755 1.00 50.78 101 GLN A O 1
ATOM 806 N N . GLU A 1 102 ? 36.932 -14.780 -25.590 1.00 49.03 102 GLU A N 1
ATOM 807 C CA . GLU A 1 102 ? 37.470 -14.141 -26.785 1.00 49.03 102 GLU A CA 1
ATOM 808 C C . GLU A 1 102 ? 38.650 -13.259 -26.349 1.00 49.03 102 GLU A C 1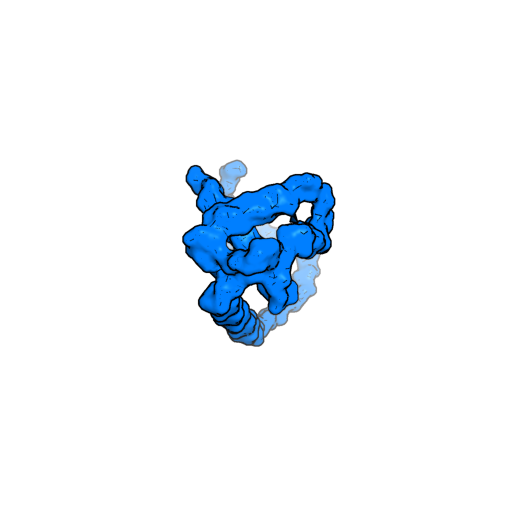
ATOM 810 O O . GLU A 1 102 ? 38.493 -12.448 -25.428 1.00 49.03 102 GLU A O 1
ATOM 815 N N . PRO A 1 103 ? 39.854 -13.453 -26.916 1.00 49.25 103 PRO A N 1
ATOM 816 C CA . PRO A 1 103 ? 40.979 -12.574 -26.655 1.00 49.25 103 PRO A CA 1
ATOM 817 C C . PRO A 1 103 ? 40.721 -11.197 -27.275 1.00 49.25 103 PRO A C 1
ATOM 819 O O . PRO A 1 103 ? 40.185 -11.073 -28.374 1.00 49.25 103 PRO A O 1
ATOM 822 N N . ASP A 1 104 ? 41.125 -10.168 -26.538 1.00 50.03 104 ASP A N 1
ATOM 823 C CA . ASP A 1 104 ? 41.025 -8.751 -26.885 1.00 50.03 104 ASP A CA 1
ATOM 824 C C . ASP A 1 104 ? 42.046 -8.418 -27.996 1.00 50.03 104 ASP A C 1
ATOM 826 O O . ASP A 1 104 ? 43.094 -7.813 -27.766 1.00 50.03 104 ASP A O 1
ATOM 830 N N . GLU A 1 105 ? 41.802 -8.898 -29.217 1.00 47.91 105 GLU A N 1
ATOM 831 C CA . GLU A 1 105 ? 42.630 -8.590 -30.384 1.00 47.91 105 GLU A CA 1
ATOM 832 C C . GLU A 1 105 ? 42.133 -7.305 -31.055 1.00 47.91 105 GLU A C 1
ATOM 834 O O . GLU A 1 105 ? 41.346 -7.296 -32.003 1.00 47.91 105 GLU A O 1
ATOM 839 N N . VAL A 1 106 ? 42.643 -6.177 -30.558 1.00 50.03 106 VAL A N 1
ATOM 840 C CA . VAL A 1 106 ? 42.596 -4.891 -31.260 1.00 50.03 106 VAL A CA 1
ATOM 841 C C . VAL A 1 106 ? 43.514 -4.973 -32.484 1.00 50.03 106 VAL A C 1
ATOM 843 O O . VAL A 1 106 ? 44.678 -4.571 -32.438 1.00 50.03 106 VAL A O 1
ATOM 846 N N . TYR A 1 107 ? 43.000 -5.464 -33.611 1.00 44.47 107 TYR A N 1
ATOM 847 C CA . TYR A 1 107 ? 43.655 -5.257 -34.901 1.00 44.47 107 TYR A CA 1
ATOM 848 C C . TYR A 1 107 ? 43.263 -3.895 -35.465 1.00 44.47 107 TYR A C 1
ATOM 850 O O . TYR A 1 107 ? 42.231 -3.700 -36.105 1.00 44.47 107 TYR A O 1
ATOM 858 N N . ALA A 1 108 ? 44.139 -2.925 -35.222 1.00 38.31 108 ALA A N 1
ATOM 859 C CA . ALA A 1 108 ? 44.203 -1.723 -36.025 1.00 38.31 108 ALA A CA 1
ATOM 860 C C . ALA A 1 108 ? 44.404 -2.073 -37.512 1.00 38.31 108 ALA A C 1
ATOM 862 O O . ALA A 1 108 ? 45.139 -2.999 -37.854 1.00 38.31 108 ALA A O 1
ATOM 863 N N . ARG A 1 109 ? 43.873 -1.183 -38.362 1.00 41.47 109 ARG A N 1
ATOM 864 C CA . ARG A 1 109 ? 44.244 -0.940 -3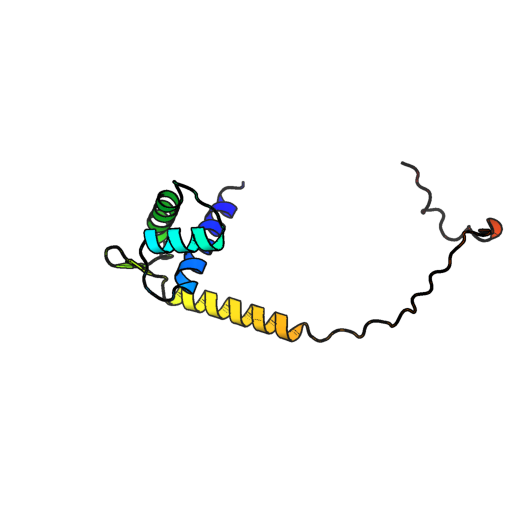9.766 1.00 41.47 109 ARG A CA 1
ATOM 865 C C . ARG A 1 109 ? 43.426 -1.707 -40.810 1.00 41.47 109 ARG A C 1
ATOM 867 O O . ARG A 1 109 ? 43.675 -2.856 -41.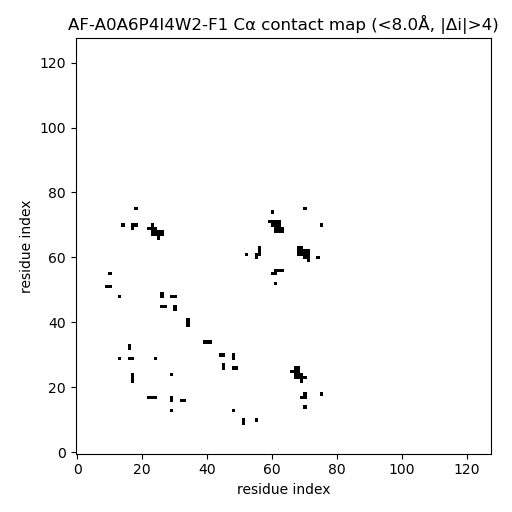146 1.00 41.47 109 ARG A O 1
ATOM 874 N N . ALA A 1 110 ? 42.498 -0.966 -41.415 1.00 54.31 110 ALA A N 1
ATOM 875 C CA . ALA A 1 110 ? 41.971 -1.264 -42.735 1.00 54.31 110 ALA A CA 1
ATOM 876 C C . ALA A 1 110 ? 43.137 -1.382 -43.732 1.00 54.31 110 ALA A C 1
ATOM 878 O O . ALA A 1 110 ? 43.795 -0.392 -44.057 1.00 54.31 110 ALA A O 1
ATOM 879 N N . SER A 1 111 ? 43.392 -2.591 -44.219 1.00 50.47 111 SER A N 1
ATOM 880 C CA . SER A 1 111 ? 44.267 -2.825 -45.363 1.00 50.47 111 SER A CA 1
ATOM 881 C C . SER A 1 111 ? 43.675 -3.931 -46.229 1.00 50.47 111 SER A C 1
ATOM 883 O O . SER A 1 111 ? 43.630 -5.085 -45.824 1.00 50.47 111 SER A O 1
ATOM 885 N N . HIS A 1 112 ? 43.222 -3.512 -47.414 1.00 52.00 112 HIS A N 1
ATOM 886 C CA . HIS A 1 112 ? 42.825 -4.306 -48.577 1.00 52.00 112 HIS A CA 1
ATOM 887 C C . HIS A 1 112 ? 41.755 -5.388 -48.363 1.00 52.00 112 HIS A C 1
ATOM 889 O O . HIS A 1 112 ? 42.050 -6.574 -48.251 1.00 52.00 112 HIS A O 1
ATOM 895 N N . MET A 1 113 ? 40.482 -4.984 -48.465 1.00 47.22 113 MET A N 1
ATOM 896 C CA . MET A 1 113 ? 39.463 -5.915 -48.953 1.00 47.22 113 MET A CA 1
ATOM 897 C C . MET A 1 113 ? 39.769 -6.248 -50.417 1.00 47.22 113 MET A C 1
ATOM 899 O O . MET A 1 113 ? 39.739 -5.378 -51.287 1.00 47.22 113 MET A O 1
ATOM 903 N N . ASP A 1 114 ? 40.080 -7.513 -50.676 1.00 49.22 114 ASP A N 1
ATOM 904 C CA . ASP A 1 114 ? 40.160 -8.087 -52.013 1.00 49.22 114 ASP A CA 1
ATOM 905 C C . ASP A 1 114 ? 38.733 -8.262 -52.561 1.00 49.22 114 ASP A C 1
ATOM 907 O O . ASP A 1 114 ? 37.984 -9.155 -52.155 1.00 49.22 114 ASP A O 1
ATOM 911 N N . VAL A 1 115 ? 38.331 -7.361 -53.460 1.00 54.03 115 VAL A N 1
ATOM 912 C CA . VAL A 1 115 ? 36.969 -7.278 -54.019 1.00 54.03 115 VAL A CA 1
ATOM 913 C C . VAL A 1 115 ? 36.601 -8.542 -54.818 1.00 54.03 115 VAL A C 1
ATOM 915 O O . VAL A 1 115 ? 35.423 -8.822 -55.031 1.00 54.03 115 VAL A O 1
ATOM 918 N N . SER A 1 116 ? 37.585 -9.367 -55.197 1.00 54.44 116 SER A N 1
ATOM 919 C CA . SER A 1 116 ? 37.368 -10.615 -55.940 1.00 54.44 116 SER A CA 1
ATOM 920 C C . SER A 1 116 ? 36.786 -11.766 -55.102 1.00 54.44 116 SER A C 1
ATOM 922 O O . SER A 1 116 ? 36.307 -12.749 -55.665 1.00 54.44 116 SER A O 1
ATOM 924 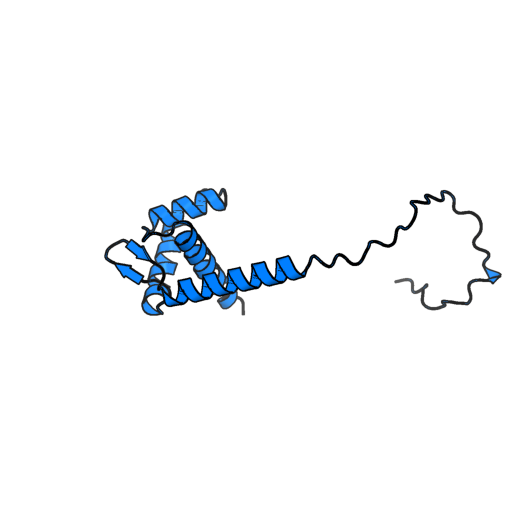N N . LYS A 1 117 ? 36.759 -11.640 -53.765 1.00 52.28 117 LYS A N 1
ATOM 925 C CA . LYS A 1 117 ? 36.162 -12.635 -52.846 1.00 52.28 117 LYS A CA 1
ATOM 926 C C . LYS A 1 117 ? 34.803 -12.214 -52.272 1.00 52.28 117 LYS A C 1
ATOM 928 O O . LYS A 1 117 ? 34.213 -12.936 -51.473 1.00 52.28 117 LYS A O 1
ATOM 933 N N . SER A 1 118 ? 34.281 -11.065 -52.698 1.00 53.69 118 SER A N 1
ATOM 934 C CA . SER A 1 118 ? 33.072 -10.423 -52.167 1.00 53.69 118 SER A CA 1
ATOM 935 C C . SER A 1 118 ? 31.794 -10.789 -52.948 1.00 53.69 118 SER A C 1
ATOM 937 O O . SER A 1 118 ? 30.975 -9.926 -53.262 1.00 53.69 118 SER A O 1
ATOM 939 N N . LEU A 1 119 ? 31.596 -12.068 -53.275 1.00 58.00 119 LEU A N 1
ATOM 940 C CA . LEU A 1 119 ? 30.346 -12.551 -53.894 1.00 58.00 119 LEU A CA 1
ATOM 941 C C . LEU A 1 119 ? 29.417 -13.275 -52.913 1.00 58.00 119 LEU A C 1
ATOM 943 O O . LEU A 1 119 ? 28.347 -13.733 -53.302 1.00 58.00 119 LEU A O 1
ATOM 947 N N . THR A 1 120 ? 29.787 -13.369 -51.637 1.00 57.72 120 THR A N 1
ATOM 948 C CA . THR A 1 120 ? 29.045 -14.207 -50.688 1.00 57.72 120 THR A CA 1
ATOM 949 C C . THR A 1 120 ? 27.771 -13.545 -50.161 1.00 57.72 120 THR A C 1
ATOM 951 O O . THR A 1 120 ? 26.860 -14.259 -49.760 1.00 57.72 120 THR A O 1
ATOM 954 N N . TYR A 1 121 ? 27.639 -12.210 -50.1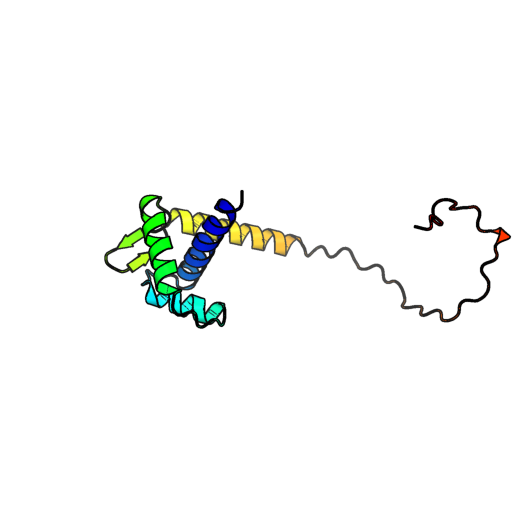99 1.00 59.06 121 TYR A N 1
ATOM 955 C CA . TYR A 1 121 ? 26.503 -11.524 -49.559 1.00 59.06 121 TYR A CA 1
ATOM 956 C C . TYR A 1 121 ? 25.970 -10.318 -50.360 1.00 59.06 121 TYR A C 1
ATOM 958 O O . TYR A 1 121 ? 26.177 -9.168 -49.968 1.00 59.06 121 TYR A O 1
ATOM 966 N N . PRO A 1 122 ? 25.227 -10.547 -51.461 1.00 55.50 122 PRO A N 1
ATOM 967 C CA . PRO A 1 122 ? 24.665 -9.476 -52.295 1.00 55.50 122 PRO A CA 1
ATOM 968 C C . PRO A 1 122 ? 23.575 -8.628 -51.607 1.00 55.50 122 PRO A C 1
ATOM 970 O O . PRO A 1 122 ? 23.136 -7.625 -52.157 1.00 55.50 122 PRO A O 1
ATOM 973 N N . TYR A 1 123 ? 23.125 -9.003 -50.408 1.00 58.34 123 TYR A N 1
ATOM 974 C CA . TYR A 1 123 ? 22.052 -8.321 -49.674 1.00 58.34 123 TYR A CA 1
ATOM 975 C C . TYR A 1 123 ? 22.541 -7.300 -48.634 1.00 58.34 123 TYR A C 1
ATOM 977 O O . TYR A 1 123 ? 21.716 -6.594 -48.058 1.00 58.34 123 TYR A O 1
ATOM 985 N N . LEU A 1 124 ? 23.853 -7.197 -48.389 1.00 55.72 124 LEU A N 1
ATOM 986 C CA . LEU A 1 124 ? 24.415 -6.234 -47.428 1.00 55.72 124 LEU A CA 1
ATOM 987 C C . LEU A 1 124 ? 24.535 -4.803 -47.980 1.00 55.72 124 LEU A C 1
ATOM 989 O O . LEU A 1 124 ? 24.773 -3.877 -47.214 1.00 55.72 124 LEU A O 1
ATOM 993 N N . TYR A 1 125 ? 24.303 -4.599 -49.279 1.00 58.47 125 TYR A N 1
ATOM 994 C CA . TYR A 1 125 ? 24.248 -3.275 -49.897 1.00 58.47 125 TYR A CA 1
ATOM 995 C C . TYR A 1 125 ? 22.831 -2.972 -50.391 1.00 58.47 125 TYR A C 1
ATOM 997 O O . TYR A 1 125 ? 22.529 -3.049 -51.580 1.00 58.47 125 TYR A O 1
ATOM 1005 N N . ARG A 1 126 ? 21.944 -2.596 -49.467 1.00 46.53 126 ARG A N 1
ATOM 1006 C CA . ARG A 1 126 ? 20.788 -1.753 -49.795 1.00 46.53 126 ARG A CA 1
ATOM 1007 C C . ARG A 1 126 ? 21.020 -0.385 -49.170 1.00 46.53 126 ARG A C 1
ATOM 1009 O O . ARG A 1 126 ? 20.889 -0.224 -47.965 1.00 46.53 126 ARG A O 1
ATOM 1016 N N . PHE A 1 127 ? 21.393 0.575 -50.011 1.00 52.53 127 PHE A N 1
ATOM 1017 C CA . PHE A 1 127 ? 21.350 1.991 -49.677 1.00 52.53 127 PHE A CA 1
ATOM 1018 C C . PHE A 1 127 ? 19.880 2.426 -49.622 1.00 52.53 127 PHE A C 1
ATOM 1020 O O . PHE A 1 127 ? 19.169 2.315 -50.624 1.00 52.53 127 PHE A O 1
ATOM 1027 N N . SER A 1 128 ? 19.436 2.882 -48.454 1.00 43.88 128 SER A N 1
ATOM 1028 C CA . SER A 1 128 ? 18.361 3.869 -48.316 1.00 43.88 128 SER A CA 1
ATOM 1029 C C . SER A 1 128 ? 18.986 5.169 -47.848 1.00 43.88 128 SER A C 1
ATOM 1031 O O . SER A 1 128 ? 19.728 5.075 -46.841 1.00 43.88 128 SER A O 1
#

Foldseek 3Di:
DCPVVVLVVLLVLLQVQQVVVVDFDALVSSQVSVCVVVVDDDPCSSVVSVVSCVVCVVVQQWDDDPRTIHGDPVVVVVVVVVVVVVVVVVVVPPPPPDPDPDDPDPDDDDDDDPVVVPPPPPPPDDDD

Nearest PDB structures (foldseek):
  8jxk-assembly3_C  TM=7.364E-01  e=1.166E-01  Mycobacterium tuberculosis H37Rv
  8qbm-assembly1_G  TM=7.420E-01  e=1.326E-01  Escherichia coli BL21(DE3)
  1lnw-assembly3_F  TM=6.209E-01  e=1.243E-01  Pseudomonas aeruginosa
  5x12-assembly1_A-2  TM=5.224E-01  e=3.968E-01  Bacillus spizizenii str. W23
  5x13-assembly1_A  TM=5.167E-01  e=1.187E+00  Bacillus spizizenii str. W23

InterPro domains:
  IPR031957 Domain of unknown function DUF4777 [PF16007] (7-71)

Sequence (128 aa):
MNRQRIIYTDIAIVSKAMRAMGKPVTVEEIADHLTKLLCKTDCGLEEDIKMVLENYQPLGYFQRKGDLYSLPAELLAIMNELEREKKRQTVASQNVVAKPQEPDEVYARASHMDVSKSLTYPYLYRFS

Solvent-accessible surface area (backbone atoms only — not comparable to full-atom values): 8124 Å² total; per-residue (Å²): 144,63,67,69,66,56,56,56,48,53,54,50,52,52,52,50,52,46,57,73,67,72,51,69,38,40,60,66,58,50,36,56,53,49,30,67,74,67,76,47,93,62,99,55,49,50,61,53,50,46,52,50,50,66,67,36,30,88,74,60,65,36,42,73,61,88,77,30,37,33,71,40,69,68,60,53,48,53,55,52,49,55,50,51,51,51,50,51,55,59,63,67,63,67,73,66,74,75,76,80,86,72,78,91,75,84,77,78,76,96,74,80,85,65,73,90,73,71,77,85,60,84,78,80,74,73,89,127

Mean predicted aligned error: 16.25 Å

Radius of gyration: 27.18 Å; Cα contacts (8 Å, |Δi|>4): 63; chains: 1; bounding box: 59×40×68 Å

Secondary structure (DSSP, 8-state):
--HHHHHHHHHHHHHHHHHHH-S-B-HHHHHHHHHHHHT---TTHHHHHHHHHHHHTTTTS-EEETTEEE--HHHHHHHHHHHHHHHHHHHHTT--------------------GGG--S-TTS----